Protei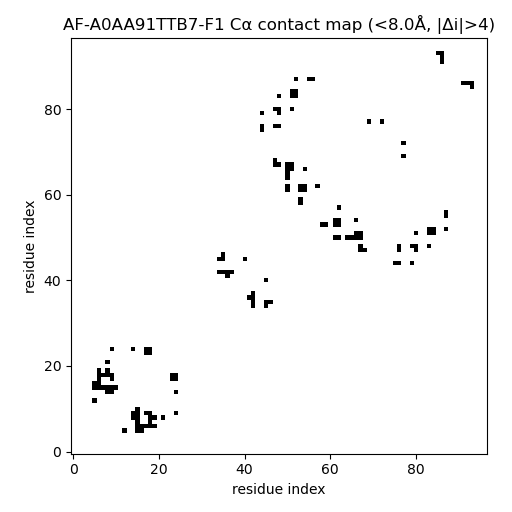n AF-A0AA91TTB7-F1 (afdb_monomer)

Foldseek 3Di:
DDPDDFAPDDDDSVLSVQVVPVVSSVVVVVVVVVQQPDDVDHNLLSLLLQLLLCVLVVPPVSCVSDHHDVVPDDPVSVVSNVVSNVCSVCVNPDDPD

Radius of gyration: 15.89 Å; Cα contacts (8 Å, |Δi|>4): 77; chains: 1; bounding box: 42×28×39 Å

Organism: Niallia circulans (NCBI:txid1397)

pLDDT: mean 91.77, std 7.53, range [56.0, 98.38]

InterPro domains:
  IPR029032 AhpD-like [G3DSA:1.20.1290.10] (2-89)
  IPR029032 AhpD-like [SSF69118] (11-97)

Nearest PDB structures (foldseek):
  6ohj-assembly1_B  TM=6.256E-01  e=1.121E+00  Marinomonas mediterranea MMB-1

Structure (mmCIF, N/CA/C/O backbone):
data_AF-A0AA91TTB7-F1
#
_entry.id   AF-A0AA91TTB7-F1
#
loop_
_atom_site.group_PDB
_atom_site.id
_atom_site.type_symbol
_atom_site.label_atom_id
_atom_site.label_alt_id
_atom_site.label_comp_id
_atom_site.label_asym_id
_atom_site.label_entity_id
_atom_site.label_seq_id
_atom_site.pdbx_PDB_ins_code
_atom_site.Cartn_x
_atom_site.Cartn_y
_atom_site.Cartn_z
_atom_site.occupancy
_atom_site.B_iso_or_equiv
_atom_site.auth_seq_id
_atom_site.auth_comp_id
_atom_site.auth_asym_id
_atom_site.auth_atom_id
_atom_site.pdbx_PDB_model_num
ATOM 1 N N . MET A 1 1 ? 20.714 -6.072 -3.287 1.00 56.00 1 MET A N 1
ATOM 2 C CA . MET A 1 1 ? 21.193 -5.585 -4.599 1.00 56.00 1 MET A CA 1
ATOM 3 C C . MET A 1 1 ? 20.245 -6.078 -5.674 1.00 56.00 1 MET A C 1
ATOM 5 O O . MET A 1 1 ? 19.886 -7.253 -5.635 1.00 56.00 1 MET A O 1
ATOM 9 N N . ALA A 1 2 ? 19.813 -5.196 -6.575 1.00 65.75 2 ALA A N 1
ATOM 10 C CA . ALA A 1 2 ? 19.016 -5.594 -7.730 1.00 65.75 2 ALA A CA 1
ATOM 11 C C . ALA A 1 2 ? 19.833 -6.560 -8.607 1.00 65.75 2 ALA A C 1
ATOM 13 O O . ALA A 1 2 ? 21.023 -6.344 -8.824 1.00 65.75 2 ALA A O 1
ATOM 14 N N . ARG A 1 3 ? 19.213 -7.662 -9.047 1.00 80.50 3 ARG A N 1
ATOM 15 C CA . ARG A 1 3 ? 19.849 -8.670 -9.922 1.00 80.50 3 ARG A CA 1
ATOM 16 C C . ARG A 1 3 ? 19.757 -8.316 -11.406 1.00 80.50 3 ARG A C 1
ATOM 18 O O . ARG A 1 3 ? 20.398 -8.955 -12.229 1.00 80.50 3 ARG A O 1
ATOM 25 N N . ILE A 1 4 ? 18.928 -7.332 -11.725 1.00 84.25 4 ILE A N 1
ATOM 26 C CA . ILE A 1 4 ? 18.751 -6.773 -13.056 1.00 84.25 4 ILE A CA 1
ATOM 27 C C . ILE A 1 4 ? 19.207 -5.318 -13.021 1.00 84.25 4 ILE A C 1
ATOM 29 O O . ILE A 1 4 ? 19.170 -4.688 -11.961 1.00 84.25 4 ILE A O 1
ATOM 33 N N . ASN A 1 5 ? 19.617 -4.793 -14.173 1.00 90.56 5 ASN A N 1
ATOM 34 C CA . ASN A 1 5 ? 19.836 -3.358 -14.302 1.00 90.56 5 ASN A CA 1
ATOM 35 C C . ASN A 1 5 ? 18.516 -2.618 -14.035 1.00 90.56 5 ASN A C 1
ATOM 37 O O . ASN A 1 5 ? 17.436 -3.156 -14.264 1.00 90.56 5 ASN A O 1
ATOM 41 N N . GLU A 1 6 ? 18.594 -1.403 -13.506 1.00 91.88 6 GLU A N 1
ATOM 42 C CA . GLU A 1 6 ? 17.408 -0.574 -13.305 1.00 91.88 6 GLU A CA 1
ATOM 43 C C . GLU A 1 6 ? 17.042 0.148 -14.611 1.00 91.88 6 GLU A C 1
ATOM 45 O O . GLU A 1 6 ? 17.926 0.580 -15.361 1.00 91.88 6 GLU A O 1
ATOM 50 N N . SER A 1 7 ? 15.743 0.306 -14.893 1.00 95.06 7 SER A N 1
ATOM 51 C CA . SER A 1 7 ? 15.303 1.190 -15.975 1.00 95.06 7 SER A CA 1
ATOM 52 C C . SER A 1 7 ? 15.656 2.646 -15.661 1.00 95.06 7 SER A C 1
ATOM 54 O O . SER A 1 7 ? 15.739 3.054 -14.503 1.00 95.06 7 SER A O 1
ATOM 56 N N . LYS A 1 8 ? 15.800 3.463 -16.709 1.00 96.00 8 LYS A N 1
ATOM 57 C CA . LYS A 1 8 ? 15.930 4.923 -16.576 1.00 96.00 8 LYS A CA 1
ATOM 58 C C . LYS A 1 8 ? 14.605 5.607 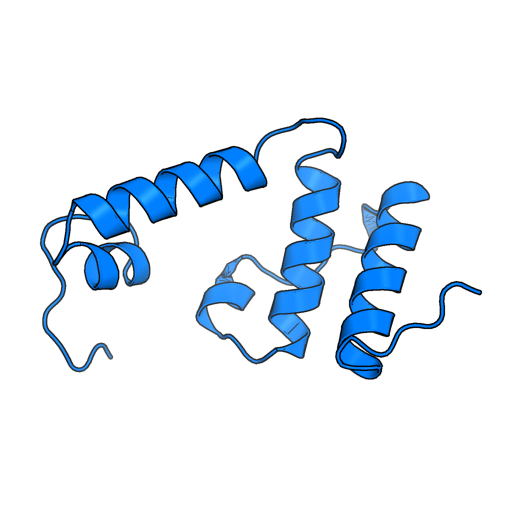-16.211 1.00 96.00 8 LYS A C 1
ATOM 60 O O . LYS A 1 8 ? 14.626 6.774 -15.836 1.00 96.00 8 LYS A O 1
ATOM 65 N N . ASN A 1 9 ? 13.477 4.903 -16.324 1.00 96.62 9 ASN A N 1
ATOM 66 C CA . ASN A 1 9 ? 12.146 5.428 -16.017 1.00 96.62 9 ASN A CA 1
ATOM 67 C C . ASN A 1 9 ? 11.726 5.035 -14.593 1.00 96.62 9 ASN A C 1
ATOM 69 O O . ASN A 1 9 ? 11.790 3.856 -14.254 1.00 96.62 9 ASN A O 1
ATOM 73 N N . GLY A 1 10 ? 11.248 5.993 -13.794 1.00 95.56 10 GLY A N 1
ATOM 74 C CA . GLY A 1 10 ? 10.799 5.784 -12.410 1.00 95.56 10 GLY A CA 1
ATOM 75 C C . GLY A 1 10 ? 11.731 6.402 -11.361 1.00 95.56 10 GLY A C 1
ATOM 76 O O . GLY A 1 10 ? 12.934 6.548 -11.590 1.00 95.56 10 GLY A O 1
ATOM 77 N N . GLU A 1 11 ? 11.181 6.765 -10.199 1.00 93.81 11 GLU A N 1
ATOM 78 C CA . GLU A 1 11 ? 11.893 7.505 -9.145 1.00 93.81 11 GLU A CA 1
ATOM 79 C C . GLU A 1 11 ? 12.438 6.578 -8.052 1.00 93.81 11 GLU A C 1
ATOM 81 O O . GLU A 1 11 ? 13.588 6.719 -7.625 1.00 93.81 11 GLU A O 1
ATOM 86 N N . THR A 1 12 ? 11.640 5.589 -7.635 1.00 91.12 12 THR A N 1
ATOM 87 C CA . THR A 1 12 ? 12.040 4.571 -6.650 1.00 91.12 12 THR A CA 1
ATOM 88 C C . THR A 1 12 ? 12.664 3.342 -7.322 1.00 91.12 12 THR A C 1
ATOM 90 O O . THR A 1 12 ? 12.372 3.067 -8.488 1.00 91.12 12 THR A O 1
ATOM 93 N N . PRO A 1 13 ? 13.458 2.524 -6.600 1.00 90.69 13 PRO A N 1
ATOM 94 C CA . PRO A 1 13 ? 13.971 1.263 -7.145 1.00 90.69 13 PRO A CA 1
ATOM 95 C C . PRO A 1 13 ? 12.867 0.329 -7.669 1.00 90.69 13 PRO A C 1
ATOM 97 O O . PRO A 1 13 ? 13.036 -0.332 -8.691 1.00 90.69 13 PRO A O 1
ATOM 100 N N . PHE A 1 14 ? 11.701 0.303 -7.011 1.00 90.25 14 PHE A N 1
ATOM 101 C CA . PHE A 1 14 ? 10.562 -0.494 -7.470 1.00 90.25 14 PHE A CA 1
ATOM 102 C C . PHE A 1 14 ? 9.909 0.095 -8.726 1.00 90.25 14 PHE A C 1
ATOM 104 O O . PHE A 1 14 ? 9.594 -0.643 -9.653 1.00 90.25 14 PHE A O 1
ATOM 111 N N . GLN A 1 15 ? 9.764 1.419 -8.818 1.00 93.75 15 GLN A N 1
ATOM 112 C CA . GLN A 1 15 ? 9.301 2.050 -10.056 1.00 93.75 15 GLN A CA 1
ATOM 113 C C . GLN A 1 15 ? 10.283 1.816 -11.208 1.00 93.75 15 GLN A C 1
ATOM 115 O O . GLN A 1 15 ? 9.841 1.543 -12.317 1.00 93.75 15 GLN A O 1
ATOM 120 N N . ARG A 1 16 ? 11.600 1.838 -10.960 1.00 94.88 16 ARG A N 1
ATOM 121 C CA . ARG A 1 16 ? 12.611 1.515 -11.980 1.00 94.88 16 ARG A CA 1
ATOM 122 C C . ARG A 1 16 ? 12.609 0.050 -12.411 1.00 94.88 16 ARG A C 1
ATOM 124 O O . ARG A 1 16 ? 12.961 -0.241 -13.552 1.00 94.88 16 ARG A O 1
ATOM 131 N N . LEU A 1 17 ? 12.166 -0.864 -11.549 1.00 92.25 17 LEU A N 1
ATOM 132 C CA . LEU A 1 17 ? 11.867 -2.246 -11.931 1.00 92.25 17 LEU A CA 1
ATOM 133 C C . LEU A 1 17 ? 10.677 -2.306 -12.906 1.00 92.25 17 LEU A C 1
ATOM 135 O O . LEU A 1 17 ? 10.749 -3.009 -13.911 1.00 92.25 17 LEU A O 1
ATOM 139 N N . LEU A 1 18 ? 9.609 -1.546 -12.646 1.00 94.38 18 LEU A N 1
ATOM 140 C CA . LEU A 1 18 ? 8.441 -1.470 -13.535 1.00 94.38 18 LEU A CA 1
ATOM 141 C C . LEU A 1 18 ? 8.724 -0.681 -14.822 1.00 94.38 18 LEU A C 1
ATOM 143 O O . LEU A 1 18 ? 8.160 -0.981 -15.869 1.00 94.38 18 LEU A O 1
ATOM 147 N N . GLY A 1 19 ? 9.636 0.291 -14.770 1.00 96.50 19 GLY A N 1
ATOM 148 C CA . GLY A 1 19 ? 9.909 1.266 -15.826 1.00 96.50 19 GLY A CA 1
ATOM 149 C C . GLY A 1 19 ? 10.524 0.712 -17.112 1.00 96.50 19 GLY A C 1
ATOM 150 O O . GLY A 1 19 ? 10.806 1.487 -18.029 1.00 96.50 19 GLY A O 1
ATOM 151 N N . TYR A 1 20 ? 10.761 -0.598 -17.202 1.00 95.38 20 TYR A N 1
ATOM 152 C CA . TYR A 1 20 ? 11.003 -1.275 -18.480 1.00 95.38 20 TYR A CA 1
ATOM 153 C C . TYR A 1 20 ? 9.755 -1.292 -19.370 1.00 95.38 20 TYR A C 1
ATOM 155 O O . TYR A 1 20 ? 9.876 -1.311 -20.592 1.00 95.38 20 TYR A O 1
ATOM 163 N N . ASN A 1 21 ? 8.568 -1.237 -18.761 1.00 96.88 21 ASN A N 1
ATOM 164 C CA . ASN A 1 21 ? 7.299 -1.023 -19.436 1.00 96.88 21 ASN A CA 1
ATOM 165 C C . ASN A 1 21 ? 6.643 0.243 -18.860 1.00 96.88 21 ASN A C 1
ATOM 167 O O . ASN A 1 21 ? 6.150 0.256 -17.732 1.00 96.88 21 ASN A O 1
ATOM 171 N N . VAL A 1 22 ? 6.663 1.322 -19.643 1.00 97.31 22 VAL A N 1
ATOM 172 C CA . VAL A 1 22 ? 6.180 2.638 -19.201 1.00 97.31 22 VAL A CA 1
ATOM 173 C C . VAL A 1 22 ? 4.676 2.628 -18.921 1.00 97.31 22 VAL A C 1
ATOM 175 O O . VAL A 1 22 ? 4.241 3.283 -17.978 1.00 97.31 22 VAL A O 1
ATOM 178 N N . ASP A 1 23 ? 3.889 1.837 -19.649 1.00 98.19 23 ASP A N 1
ATOM 179 C CA . ASP A 1 23 ? 2.443 1.746 -19.424 1.00 98.19 23 ASP A CA 1
ATOM 180 C C . ASP A 1 23 ? 2.129 1.087 -18.074 1.00 98.19 23 ASP A C 1
ATOM 182 O O . ASP A 1 23 ? 1.281 1.571 -17.322 1.00 98.19 23 ASP A O 1
ATOM 186 N N . VAL A 1 24 ? 2.872 0.032 -17.715 1.00 97.69 24 VAL A N 1
ATOM 187 C CA . VAL A 1 24 ? 2.767 -0.615 -16.394 1.00 97.69 24 VAL A CA 1
ATOM 188 C C . VAL A 1 24 ? 3.181 0.347 -15.281 1.00 97.69 24 VAL A C 1
ATOM 190 O O . VAL A 1 24 ? 2.487 0.440 -14.269 1.00 97.69 24 VAL A O 1
ATOM 193 N N . LEU A 1 25 ? 4.284 1.080 -15.462 1.00 97.62 25 LEU A N 1
ATOM 194 C CA . LEU A 1 25 ? 4.732 2.089 -14.499 1.00 97.62 25 LEU A CA 1
ATOM 195 C C . LEU A 1 25 ? 3.667 3.176 -14.291 1.00 97.62 25 LEU A C 1
ATOM 197 O O . LEU A 1 25 ? 3.348 3.510 -13.151 1.00 97.62 25 LEU A O 1
ATOM 201 N N . ASN A 1 26 ? 3.095 3.700 -15.375 1.00 98.06 26 ASN A N 1
ATOM 202 C CA . ASN A 1 26 ? 2.079 4.747 -15.310 1.00 98.06 26 ASN A CA 1
ATOM 203 C C . ASN A 1 26 ? 0.810 4.258 -14.603 1.00 98.06 26 ASN A C 1
ATOM 205 O O . ASN A 1 26 ? 0.312 4.942 -13.709 1.00 98.06 26 ASN A O 1
ATOM 209 N N . GLY A 1 27 ? 0.328 3.058 -14.943 1.00 98.38 27 GLY A N 1
ATOM 210 C CA . GLY A 1 27 ? -0.825 2.455 -14.272 1.00 98.38 27 GLY A CA 1
ATOM 211 C C . GLY A 1 27 ? -0.576 2.213 -12.781 1.00 98.38 27 GLY A C 1
ATOM 212 O O . GLY A 1 27 ? -1.447 2.481 -11.954 1.00 98.38 27 GLY A O 1
ATOM 213 N N . TRP A 1 28 ? 0.632 1.770 -12.418 1.00 96.94 28 TRP A N 1
ATOM 214 C CA . TRP A 1 28 ? 1.026 1.594 -11.021 1.00 96.94 28 TRP A CA 1
ATOM 215 C C . TRP A 1 28 ? 1.046 2.916 -10.246 1.00 96.94 28 TRP A C 1
ATOM 217 O O . TRP A 1 28 ? 0.494 2.992 -9.148 1.00 96.94 28 TRP A O 1
ATOM 227 N N . ASN A 1 29 ? 1.648 3.961 -10.818 1.00 96.62 29 ASN A N 1
ATOM 228 C CA . ASN A 1 29 ? 1.716 5.279 -10.187 1.00 96.62 29 ASN A CA 1
ATOM 229 C C . ASN A 1 29 ? 0.317 5.864 -9.983 1.00 96.62 29 ASN A C 1
ATOM 231 O O . ASN A 1 29 ? -0.019 6.269 -8.875 1.00 96.62 29 ASN A O 1
ATOM 235 N N . GLN A 1 30 ? -0.534 5.800 -11.011 1.00 97.75 30 GLN A N 1
ATOM 236 C CA . GLN A 1 30 ? -1.912 6.273 -10.917 1.00 97.75 30 GLN A CA 1
ATOM 237 C C . GLN A 1 30 ? -2.699 5.541 -9.821 1.00 97.75 30 GLN A C 1
ATOM 239 O O . GLN A 1 30 ? -3.448 6.172 -9.073 1.00 97.75 30 GLN A O 1
ATOM 244 N N . LEU A 1 31 ? -2.540 4.217 -9.708 1.00 96.44 31 LEU A N 1
ATOM 245 C CA . LEU A 1 31 ? -3.173 3.445 -8.640 1.00 96.44 31 LEU A CA 1
ATOM 246 C C . LEU A 1 31 ? -2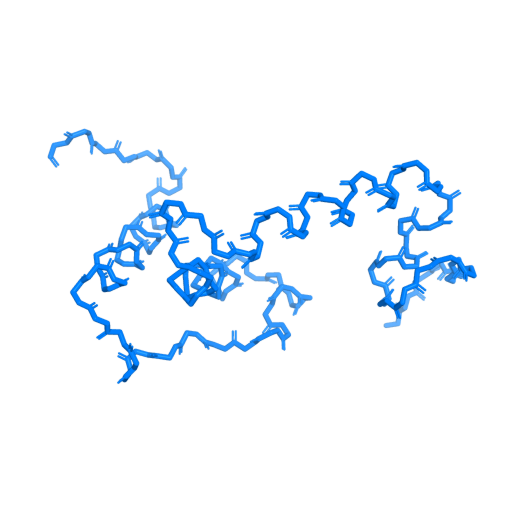.697 3.915 -7.257 1.00 96.44 31 LEU A C 1
ATOM 248 O O . LEU A 1 31 ? -3.526 4.122 -6.371 1.00 96.44 31 LEU A O 1
ATOM 252 N N . GLY A 1 32 ? -1.386 4.108 -7.087 1.00 94.00 32 GLY A N 1
ATOM 253 C CA . GLY A 1 32 ? -0.796 4.635 -5.856 1.00 94.00 32 GLY A CA 1
ATOM 254 C C . GLY A 1 32 ? -1.376 5.997 -5.474 1.00 94.00 32 GLY A C 1
ATOM 255 O O . GLY A 1 32 ? -1.904 6.149 -4.374 1.00 94.00 32 GLY A O 1
ATOM 256 N N . ASP A 1 33 ? -1.387 6.946 -6.408 1.00 94.94 33 ASP A N 1
ATOM 257 C CA . ASP A 1 33 ? -1.885 8.307 -6.179 1.00 94.94 33 ASP A CA 1
ATOM 258 C C . ASP A 1 33 ? -3.360 8.323 -5.747 1.00 94.94 33 ASP A C 1
ATOM 260 O O . ASP A 1 33 ? -3.763 9.059 -4.840 1.00 94.94 33 ASP A O 1
ATOM 264 N N . VAL A 1 34 ? -4.192 7.480 -6.371 1.00 95.50 34 VAL A N 1
ATOM 265 C CA . VAL A 1 34 ? -5.612 7.358 -6.015 1.00 95.50 34 VAL A CA 1
ATOM 266 C C . VAL A 1 34 ? -5.791 6.716 -4.636 1.00 95.50 34 VAL A C 1
ATOM 268 O O . VAL A 1 34 ? -6.668 7.136 -3.875 1.00 95.50 34 VAL A O 1
ATOM 271 N N . LEU A 1 35 ? -4.971 5.719 -4.293 1.00 93.88 35 LEU A N 1
ATOM 272 C CA . LEU A 1 35 ? -5.029 5.046 -2.997 1.00 93.88 35 LEU A CA 1
ATOM 273 C C . LEU A 1 35 ? -4.491 5.903 -1.848 1.00 93.88 35 LEU A C 1
ATOM 275 O O . LEU A 1 35 ? -4.963 5.725 -0.728 1.00 93.88 35 LEU A O 1
ATOM 279 N N . GLU A 1 36 ? -3.570 6.836 -2.087 1.00 93.56 36 GLU A N 1
ATOM 280 C CA . GLU A 1 36 ? -2.928 7.623 -1.022 1.00 93.56 36 GLU A CA 1
ATOM 281 C C . GLU A 1 36 ? -3.702 8.900 -0.646 1.00 93.56 36 GLU A C 1
ATOM 283 O O . GLU A 1 36 ? -3.725 9.266 0.527 1.00 93.56 36 GLU A O 1
ATOM 288 N N . LYS A 1 37 ? -4.406 9.546 -1.585 1.00 95.12 37 LYS A N 1
ATOM 289 C CA . LYS A 1 37 ? -5.120 10.822 -1.341 1.00 95.12 37 LYS A CA 1
ATOM 290 C C . LYS A 1 37 ? -6.364 10.700 -0.455 1.00 95.12 37 LYS A C 1
ATOM 292 O O . LYS A 1 37 ? -6.978 9.642 -0.398 1.00 95.12 37 LYS A O 1
ATOM 297 N N . ASP A 1 38 ? -6.830 11.783 0.156 1.00 96.44 38 ASP A N 1
ATOM 298 C CA . ASP A 1 38 ? -8.124 11.776 0.856 1.00 96.44 38 ASP A CA 1
ATOM 299 C C . ASP A 1 38 ? -9.299 11.491 -0.099 1.00 96.44 38 ASP A C 1
ATOM 301 O O . ASP A 1 38 ? -9.373 12.039 -1.200 1.00 96.44 38 ASP A O 1
ATOM 305 N N . LEU A 1 39 ? -10.218 10.622 0.335 1.00 91.00 39 LEU A N 1
ATOM 306 C CA . LEU A 1 39 ? -11.510 10.334 -0.304 1.00 91.00 39 LEU A CA 1
ATOM 307 C C . LEU A 1 39 ? -12.542 10.064 0.811 1.00 91.00 39 LEU A C 1
ATOM 309 O O . LEU A 1 39 ? -12.565 10.775 1.810 1.00 91.00 39 LEU A O 1
ATOM 313 N N . ASN A 1 40 ? -13.363 9.014 0.699 1.00 94.25 40 ASN A N 1
ATOM 314 C CA . ASN A 1 40 ? -14.283 8.597 1.766 1.00 94.25 40 ASN A CA 1
ATOM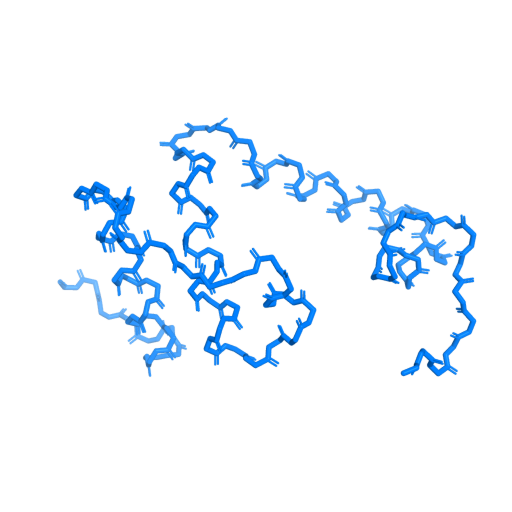 315 C C . ASN A 1 40 ? -13.549 8.169 3.051 1.00 94.25 40 ASN A C 1
ATOM 317 O O . ASN A 1 40 ? -14.123 8.215 4.136 1.00 94.25 40 ASN A O 1
ATOM 321 N N . LEU A 1 41 ? -12.290 7.740 2.918 1.00 95.38 41 LEU A N 1
ATOM 322 C CA . LEU A 1 41 ? -11.367 7.479 4.018 1.00 95.38 41 LEU A CA 1
ATOM 323 C C . LEU A 1 41 ? -10.209 8.471 3.929 1.00 95.38 41 LEU A C 1
ATOM 325 O O . LEU A 1 41 ? -9.720 8.752 2.827 1.00 95.38 41 LEU A O 1
ATOM 329 N N . SER A 1 42 ? -9.751 8.959 5.082 1.00 96.56 42 SER A N 1
ATOM 330 C CA . SER A 1 42 ? -8.580 9.829 5.136 1.00 96.56 42 SER A CA 1
ATOM 331 C C . SER A 1 42 ? -7.324 9.076 4.694 1.00 96.56 42 SER A C 1
ATOM 333 O O . SER A 1 42 ? -7.154 7.878 4.942 1.00 96.56 42 SER A O 1
ATOM 335 N N . SER A 1 43 ? -6.429 9.800 4.038 1.00 96.38 43 SER A N 1
ATOM 336 C CA . SER A 1 43 ? -5.064 9.398 3.708 1.00 96.38 43 SER A CA 1
ATOM 337 C C . SER A 1 43 ? -4.338 8.840 4.931 1.00 96.38 43 SER A C 1
ATOM 339 O O . SER A 1 43 ? -3.738 7.770 4.849 1.00 96.38 43 SER A O 1
ATOM 341 N N . HIS A 1 44 ? -4.480 9.497 6.089 1.00 96.19 44 HIS A N 1
ATOM 342 C CA . HIS A 1 44 ? -3.914 9.034 7.355 1.00 96.19 44 HIS A CA 1
ATOM 343 C C . HIS A 1 44 ? -4.402 7.628 7.728 1.00 96.19 44 HIS A C 1
ATOM 345 O O . HIS A 1 44 ? -3.581 6.734 7.926 1.00 96.19 44 HIS A O 1
ATOM 351 N N . LEU A 1 45 ? -5.721 7.402 7.766 1.00 97.38 45 LEU A N 1
ATOM 352 C CA . LEU A 1 45 ? -6.290 6.097 8.112 1.00 97.38 45 LEU A CA 1
ATOM 353 C C . LEU A 1 45 ? -5.806 5.015 7.141 1.00 97.38 45 LEU A C 1
ATOM 355 O O . LEU A 1 45 ? -5.363 3.945 7.566 1.00 97.38 45 LEU A O 1
ATOM 359 N N . LYS A 1 46 ? -5.838 5.303 5.835 1.00 97.00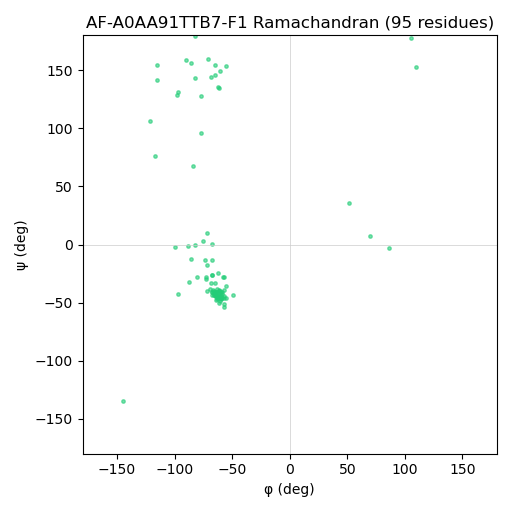 46 LYS A N 1
ATOM 360 C CA . LYS A 1 46 ? -5.381 4.368 4.798 1.00 97.00 46 LYS A CA 1
ATOM 361 C C . LYS A 1 46 ? -3.905 4.013 4.949 1.00 97.00 46 LYS A C 1
ATOM 363 O O . LYS A 1 46 ? -3.543 2.847 4.798 1.00 97.00 46 LYS A O 1
ATOM 368 N N . GLU A 1 47 ? -3.063 4.981 5.294 1.00 96.00 47 GLU A N 1
ATOM 369 C CA . GLU A 1 47 ? -1.641 4.739 5.522 1.00 96.00 47 GLU A CA 1
ATOM 370 C C . GLU A 1 47 ? -1.403 3.852 6.754 1.00 96.00 47 GLU A C 1
ATOM 372 O O . GLU A 1 47 ? -0.575 2.941 6.692 1.00 96.00 47 GLU A O 1
ATOM 377 N N . GLN A 1 48 ? -2.162 4.024 7.842 1.00 96.50 48 GLN A N 1
ATOM 378 C CA . GLN A 1 48 ? -2.046 3.151 9.020 1.00 96.50 48 GLN A CA 1
ATOM 379 C C . GLN A 1 48 ? -2.486 1.708 8.718 1.00 96.50 48 GLN A C 1
ATOM 381 O O . GLN A 1 48 ? -1.802 0.754 9.109 1.00 96.50 48 GLN A O 1
ATOM 386 N N . VAL A 1 49 ? -3.556 1.528 7.934 1.00 96.00 49 VAL A N 1
ATOM 387 C CA . VAL A 1 49 ? -3.967 0.207 7.422 1.00 96.00 49 VAL A CA 1
ATOM 388 C C . VAL A 1 49 ? -2.863 -0.405 6.552 1.00 96.00 49 VAL A C 1
ATOM 390 O O . VAL A 1 49 ? -2.448 -1.543 6.782 1.00 96.00 49 VAL A O 1
ATOM 393 N N . ARG A 1 50 ? -2.313 0.354 5.595 1.00 95.06 50 ARG A N 1
ATOM 394 C CA . ARG A 1 50 ? -1.235 -0.109 4.705 1.00 95.06 50 ARG A CA 1
ATOM 395 C C . ARG A 1 50 ? 0.013 -0.527 5.485 1.00 95.06 50 ARG A C 1
ATOM 397 O O . ARG A 1 50 ? 0.588 -1.577 5.193 1.00 95.06 50 ARG A O 1
ATOM 404 N N . ARG A 1 51 ? 0.438 0.262 6.479 1.00 94.38 51 ARG A N 1
ATOM 405 C CA . ARG A 1 51 ? 1.582 -0.067 7.347 1.00 94.38 51 ARG A CA 1
ATOM 406 C C . ARG A 1 51 ? 1.343 -1.361 8.113 1.00 94.38 51 ARG A C 1
ATOM 408 O O . ARG A 1 51 ? 2.248 -2.186 8.179 1.00 94.38 51 ARG A O 1
ATOM 415 N N . THR A 1 52 ? 0.132 -1.569 8.623 1.00 94.44 52 THR A N 1
ATOM 416 C CA . THR A 1 52 ? -0.246 -2.795 9.342 1.00 94.44 52 THR A CA 1
ATOM 417 C C . THR A 1 52 ? -0.112 -4.018 8.435 1.00 94.44 52 THR A C 1
ATOM 419 O O . THR A 1 52 ? 0.617 -4.955 8.762 1.00 94.44 52 THR A O 1
ATOM 422 N N . LEU A 1 53 ? -0.696 -3.955 7.233 1.00 93.75 53 LEU A N 1
ATOM 423 C CA . LEU A 1 53 ? -0.571 -5.001 6.212 1.00 93.75 53 LEU A CA 1
ATOM 424 C C . LEU A 1 53 ? 0.894 -5.287 5.848 1.00 93.75 53 LEU A C 1
ATOM 426 O O . LEU A 1 53 ? 1.310 -6.443 5.767 1.00 93.75 53 LEU A O 1
ATOM 430 N N . ALA A 1 54 ? 1.698 -4.238 5.657 1.00 92.56 54 ALA A N 1
ATOM 431 C CA . ALA A 1 54 ? 3.101 -4.363 5.276 1.00 92.56 54 ALA A CA 1
ATOM 432 C C . ALA A 1 54 ? 3.957 -5.059 6.348 1.00 92.56 54 ALA A C 1
ATOM 434 O O . ALA A 1 54 ? 4.815 -5.877 6.005 1.00 92.56 54 ALA A O 1
ATOM 435 N N . GLN A 1 55 ? 3.732 -4.756 7.632 1.00 88.50 55 GLN A N 1
ATOM 436 C CA . GLN A 1 55 ? 4.502 -5.352 8.726 1.00 88.50 55 GLN A CA 1
ATOM 437 C C . GLN A 1 55 ? 4.270 -6.865 8.826 1.00 88.50 55 GLN A C 1
ATOM 439 O O . GLN A 1 55 ? 5.240 -7.614 8.959 1.00 88.50 55 GLN A O 1
ATOM 444 N N . SER A 1 56 ? 3.025 -7.324 8.680 1.00 82.50 56 SER A N 1
ATOM 445 C CA . SER A 1 56 ? 2.685 -8.748 8.801 1.00 82.50 56 SER A CA 1
ATOM 446 C C . SER A 1 56 ? 2.976 -9.568 7.542 1.00 82.50 56 SER A C 1
ATOM 448 O O . SER A 1 56 ? 3.286 -10.749 7.659 1.00 82.50 56 SER A O 1
ATOM 450 N N . ASN A 1 57 ? 2.948 -8.962 6.348 1.00 79.12 57 ASN A N 1
ATOM 451 C CA . ASN A 1 57 ? 3.184 -9.673 5.081 1.00 79.12 57 ASN A CA 1
ATOM 452 C C . ASN A 1 57 ? 4.668 -9.882 4.727 1.00 79.12 57 ASN A C 1
ATOM 454 O O . ASN A 1 57 ? 4.975 -10.431 3.672 1.00 79.12 57 ASN A O 1
ATOM 458 N N . GLY A 1 58 ? 5.613 -9.423 5.555 1.00 75.06 58 GLY A N 1
ATOM 459 C CA . GLY A 1 58 ? 7.045 -9.648 5.307 1.00 75.06 58 GLY A CA 1
ATOM 460 C C . GLY A 1 58 ? 7.632 -8.884 4.107 1.00 75.06 58 GLY A C 1
ATOM 461 O O . GLY A 1 58 ? 8.788 -9.096 3.757 1.00 75.06 58 GLY A O 1
ATOM 462 N N . CYS A 1 59 ? 6.871 -7.982 3.480 1.00 81.00 59 CYS A N 1
ATOM 463 C CA . CYS A 1 59 ? 7.331 -7.202 2.331 1.00 81.00 59 CYS A CA 1
ATOM 464 C C . CYS A 1 59 ? 8.258 -6.061 2.782 1.00 81.00 59 CYS A C 1
ATOM 466 O O . CYS A 1 59 ? 7.789 -4.979 3.131 1.00 81.00 59 CYS A O 1
ATOM 468 N N . GLU A 1 60 ? 9.576 -6.270 2.741 1.00 83.12 60 GLU A N 1
ATOM 469 C CA . GLU A 1 60 ? 10.565 -5.272 3.188 1.00 83.12 60 GLU A CA 1
ATOM 470 C C . GLU A 1 60 ? 10.449 -3.926 2.456 1.00 83.12 60 GLU A C 1
ATOM 472 O O . GLU A 1 60 ? 10.497 -2.872 3.087 1.00 83.12 60 GLU A O 1
ATOM 477 N N . TYR A 1 61 ? 10.181 -3.939 1.145 1.00 83.62 61 TYR A N 1
ATOM 478 C CA . TYR A 1 61 ? 9.908 -2.708 0.394 1.00 83.62 61 TYR A CA 1
ATOM 479 C C . TYR A 1 61 ? 8.673 -1.969 0.937 1.00 83.62 61 TYR A C 1
ATOM 481 O O . TYR A 1 61 ? 8.701 -0.761 1.156 1.00 83.62 61 TYR A O 1
ATOM 489 N N . CYS A 1 62 ? 7.595 -2.699 1.222 1.00 84.25 62 CYS A N 1
ATOM 490 C CA . CYS A 1 62 ? 6.351 -2.130 1.732 1.00 84.25 62 CYS A CA 1
ATOM 491 C C . CYS A 1 62 ? 6.511 -1.583 3.163 1.00 84.25 62 CYS A C 1
ATOM 493 O O . CYS A 1 62 ? 5.866 -0.593 3.526 1.00 84.25 62 CYS A O 1
ATOM 495 N N . LYS A 1 63 ? 7.367 -2.218 3.976 1.00 87.06 63 LYS A N 1
ATOM 496 C CA . LYS A 1 63 ? 7.695 -1.798 5.347 1.00 87.06 63 LYS A CA 1
ATOM 497 C C . LYS A 1 63 ? 8.564 -0.544 5.402 1.00 87.06 63 LYS A C 1
ATOM 499 O O . LYS A 1 63 ? 8.594 0.098 6.448 1.00 87.06 63 LYS A O 1
ATOM 504 N N . ALA A 1 64 ? 9.230 -0.166 4.306 1.00 86.19 64 ALA A N 1
ATOM 505 C CA . ALA A 1 64 ? 10.123 0.995 4.264 1.00 86.19 64 ALA A CA 1
ATOM 506 C C . ALA A 1 64 ? 9.428 2.314 4.648 1.00 86.19 64 ALA A C 1
ATOM 508 O O . ALA A 1 64 ? 10.058 3.204 5.207 1.00 86.19 64 ALA A O 1
ATOM 509 N N . LYS A 1 65 ? 8.113 2.415 4.416 1.00 84.81 65 LYS A N 1
ATOM 510 C CA . LYS A 1 65 ? 7.277 3.554 4.836 1.00 84.81 65 LYS A CA 1
ATOM 511 C C . LYS A 1 65 ? 6.948 3.573 6.349 1.00 84.81 65 LYS A C 1
ATOM 513 O O . LYS A 1 65 ? 6.221 4.450 6.798 1.00 84.81 65 LYS A O 1
ATOM 518 N N . GLY A 1 66 ? 7.474 2.633 7.139 1.00 90.00 66 GLY A N 1
ATOM 519 C CA . GLY A 1 66 ? 7.412 2.642 8.603 1.00 90.00 66 GLY A CA 1
ATOM 520 C C . GLY A 1 66 ? 6.417 1.661 9.229 1.00 90.00 66 GLY A C 1
ATOM 521 O O . GLY A 1 66 ? 5.703 0.911 8.555 1.00 90.00 66 GLY A O 1
ATOM 522 N N . LYS A 1 67 ? 6.406 1.651 10.566 1.00 93.94 67 LYS A N 1
ATOM 523 C CA . LYS A 1 67 ? 5.434 0.917 11.389 1.00 93.94 67 LYS A CA 1
ATOM 524 C C . LYS A 1 67 ? 4.173 1.767 11.604 1.00 93.94 67 LYS A C 1
ATOM 526 O O . LYS A 1 67 ? 4.269 2.994 11.513 1.00 93.94 67 LYS A O 1
ATOM 531 N N . PRO A 1 68 ? 3.013 1.147 11.887 1.00 93.56 68 PRO A N 1
ATOM 532 C CA . PRO A 1 68 ? 1.832 1.888 12.315 1.00 93.56 68 PRO A CA 1
ATOM 533 C C . PRO A 1 68 ? 2.133 2.759 13.544 1.00 93.56 68 PRO A C 1
ATOM 535 O O . PRO A 1 68 ? 3.032 2.437 14.326 1.00 93.56 68 PRO A O 1
ATOM 538 N N . GLU A 1 69 ? 1.379 3.841 13.721 1.00 96.56 69 GLU A N 1
ATOM 539 C CA . GLU A 1 69 ? 1.554 4.837 14.787 1.00 96.56 69 GLU A CA 1
ATOM 540 C C . GLU A 1 69 ? 0.326 4.871 15.718 1.00 96.56 69 GLU A C 1
ATOM 542 O O . GLU A 1 69 ? -0.467 5.806 15.635 1.00 96.56 69 GLU A O 1
ATOM 547 N N . PRO A 1 70 ? 0.149 3.889 16.631 1.00 95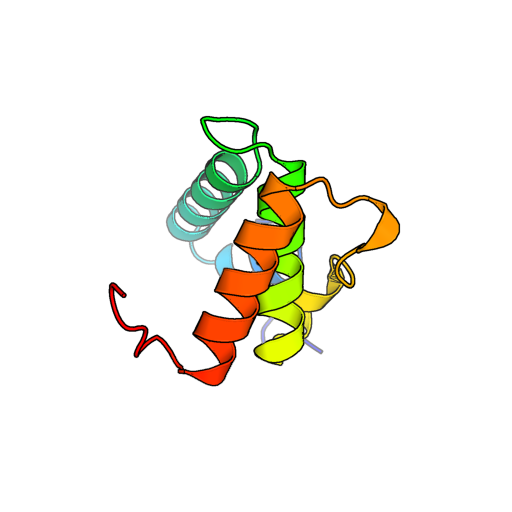.06 70 PRO A N 1
ATOM 548 C CA . PRO A 1 70 ? -1.081 3.747 17.424 1.00 95.06 70 PRO A CA 1
ATOM 549 C C . PRO A 1 70 ? -1.465 4.974 18.252 1.00 95.06 70 PRO A C 1
ATOM 551 O O . PRO A 1 70 ? -2.638 5.209 18.509 1.00 95.06 70 PRO A O 1
ATOM 554 N N . HIS A 1 71 ? -0.478 5.777 18.656 1.00 95.94 71 HIS A N 1
ATOM 555 C CA . HIS A 1 71 ? -0.693 7.009 19.416 1.00 95.94 71 HIS A CA 1
ATOM 556 C C . HIS A 1 71 ? -1.410 8.114 18.617 1.00 95.94 71 HIS A C 1
ATOM 558 O O . HIS A 1 71 ? -1.850 9.092 19.213 1.00 95.94 71 HIS A O 1
ATOM 564 N N . LEU A 1 72 ? -1.520 7.971 17.292 1.00 94.31 72 LEU A N 1
ATOM 565 C CA . LEU A 1 72 ? -2.236 8.889 16.403 1.00 94.31 72 LEU A CA 1
ATOM 566 C C . LEU A 1 72 ? -3.634 8.380 16.025 1.00 94.31 72 LEU A C 1
ATOM 568 O O . LEU A 1 72 ? -4.339 9.055 15.279 1.00 94.31 72 LEU A O 1
ATOM 572 N N . PHE A 1 73 ? -4.037 7.189 16.483 1.00 97.19 73 PHE A N 1
ATOM 573 C CA . PHE A 1 73 ? -5.287 6.584 16.036 1.00 97.19 73 PHE A CA 1
ATOM 574 C C . PHE A 1 73 ? -6.485 7.233 16.721 1.00 97.19 73 PHE A C 1
ATOM 576 O O . PHE A 1 73 ? -6.576 7.282 17.947 1.00 97.19 73 PHE A O 1
ATOM 583 N N . ASP A 1 74 ? -7.445 7.662 15.909 1.00 96.50 74 ASP A N 1
ATOM 584 C CA . ASP A 1 74 ? -8.810 7.902 16.358 1.00 96.50 74 ASP A CA 1
ATOM 585 C C . ASP A 1 74 ? -9.613 6.586 16.389 1.00 96.50 74 ASP A C 1
ATOM 587 O O . ASP A 1 74 ? -9.111 5.504 16.060 1.00 96.50 74 ASP A O 1
ATOM 591 N N . GLU A 1 75 ? -10.881 6.665 16.792 1.00 97.06 75 GLU A N 1
ATOM 592 C CA . GLU A 1 75 ? -11.779 5.507 16.865 1.00 97.06 75 GLU A CA 1
ATOM 593 C C . GLU A 1 75 ? -11.881 4.773 15.516 1.00 97.06 75 GLU A C 1
ATOM 595 O O . GLU A 1 75 ? -11.735 3.552 15.446 1.00 97.06 75 GLU A O 1
ATOM 600 N N . LYS A 1 76 ? -12.052 5.521 14.418 1.00 96.69 76 LYS A N 1
ATOM 601 C CA . LYS A 1 76 ? -12.208 4.953 13.071 1.00 96.69 76 LYS A CA 1
ATOM 602 C C . LYS A 1 76 ? -10.940 4.253 12.596 1.00 96.69 76 LYS A C 1
ATOM 604 O O . LYS A 1 76 ? -11.012 3.158 12.040 1.00 96.69 76 LYS A O 1
ATOM 609 N N . THR A 1 77 ? -9.784 4.869 12.825 1.00 97.69 77 THR A N 1
ATOM 610 C CA . THR A 1 77 ? -8.480 4.301 12.469 1.00 97.69 77 THR A CA 1
ATOM 611 C C . THR A 1 77 ? -8.201 3.051 13.290 1.00 97.69 77 THR A C 1
ATOM 613 O O . THR A 1 77 ? -7.759 2.051 12.731 1.00 97.69 77 THR A O 1
ATOM 616 N N . SER A 1 78 ? -8.540 3.066 14.581 1.00 97.75 78 SER A N 1
ATOM 617 C CA . SER A 1 78 ? -8.399 1.904 15.463 1.00 97.75 78 SER A CA 1
ATOM 618 C C . SER A 1 78 ? -9.211 0.708 14.961 1.00 97.75 78 SER A C 1
ATOM 620 O O . SER A 1 78 ? -8.675 -0.394 14.859 1.00 97.75 78 SER A O 1
ATOM 622 N N . ILE A 1 79 ? -10.473 0.924 14.570 1.00 97.06 79 ILE A N 1
ATOM 623 C CA . ILE A 1 79 ? -11.335 -0.133 14.016 1.00 97.06 79 ILE A CA 1
ATOM 624 C C . ILE A 1 79 ? -10.780 -0.654 12.684 1.00 97.06 79 ILE A C 1
ATOM 626 O O . ILE A 1 79 ? -10.652 -1.864 12.498 1.00 97.06 79 ILE A O 1
ATOM 630 N N . ALA A 1 80 ? -10.414 0.240 11.761 1.00 97.19 80 ALA A N 1
ATOM 631 C CA . ALA A 1 80 ? -9.914 -0.151 10.443 1.00 97.19 80 ALA A CA 1
ATOM 632 C C . ALA A 1 80 ? -8.590 -0.932 10.521 1.00 97.19 80 ALA A C 1
ATOM 634 O O . ALA A 1 80 ? -8.408 -1.929 9.820 1.00 97.19 80 ALA A O 1
ATOM 635 N N . VAL A 1 81 ? -7.670 -0.509 11.394 1.00 96.75 81 VAL A N 1
ATOM 636 C CA . VAL A 1 81 ? -6.410 -1.221 11.644 1.00 96.75 81 VAL A CA 1
ATOM 637 C C . VAL A 1 81 ? -6.671 -2.565 12.323 1.00 96.75 81 VAL A C 1
ATOM 639 O O . VAL A 1 81 ? -6.113 -3.570 11.887 1.00 96.75 81 VAL A O 1
ATOM 642 N N . GLY A 1 82 ? -7.565 -2.620 13.317 1.00 95.44 82 GLY A N 1
ATOM 643 C CA . GLY A 1 82 ? -7.961 -3.873 13.967 1.00 95.44 82 GLY A CA 1
ATOM 644 C C . GLY A 1 82 ? -8.548 -4.888 12.981 1.00 95.44 82 GLY A C 1
ATOM 645 O O . GLY A 1 82 ? -8.185 -6.066 13.009 1.00 95.44 82 GLY A O 1
ATOM 646 N N . PHE A 1 83 ? -9.375 -4.427 12.038 1.00 95.38 83 PHE A N 1
ATOM 647 C CA . PHE A 1 83 ? -9.864 -5.263 10.943 1.00 95.38 83 PHE A CA 1
ATOM 648 C C . PHE A 1 83 ? -8.720 -5.770 10.055 1.00 95.38 83 PHE A C 1
ATOM 650 O O . PHE A 1 83 ? -8.675 -6.955 9.734 1.00 95.38 83 PHE A O 1
ATOM 657 N N . ALA A 1 84 ? -7.757 -4.916 9.692 1.00 95.00 84 ALA A N 1
ATOM 658 C CA . ALA A 1 84 ? -6.603 -5.327 8.892 1.00 95.00 84 ALA A CA 1
ATOM 659 C C . ALA A 1 84 ? -5.753 -6.402 9.598 1.00 95.00 84 ALA A C 1
ATOM 661 O O . ALA A 1 84 ? -5.311 -7.359 8.962 1.00 95.00 84 ALA A O 1
ATOM 662 N N . GLU A 1 85 ? -5.559 -6.296 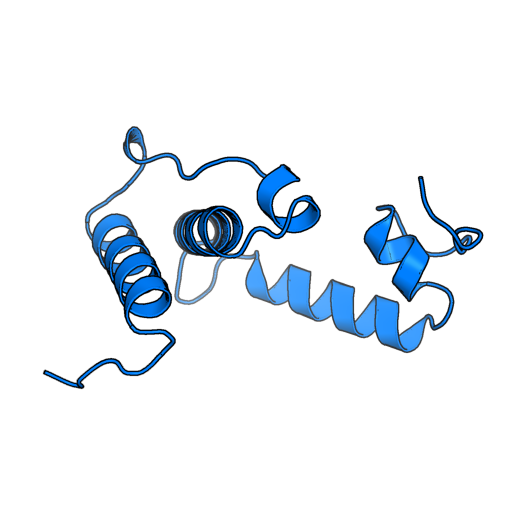10.914 1.00 93.56 85 GLU A N 1
ATOM 663 C CA . GLU A 1 85 ? -4.891 -7.340 11.699 1.00 93.56 85 GLU A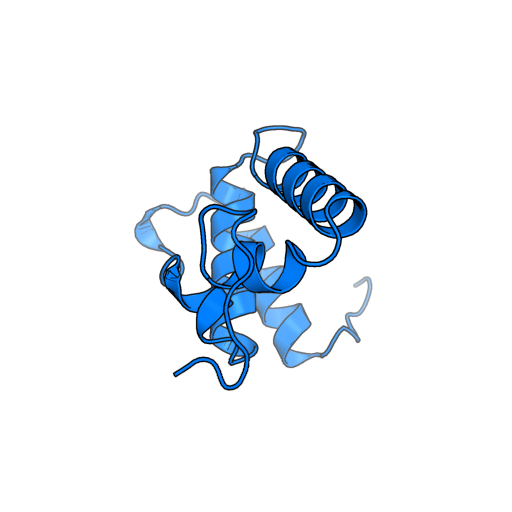 CA 1
ATOM 664 C C . GLU A 1 85 ? -5.679 -8.654 11.712 1.00 93.56 85 GLU A C 1
ATOM 666 O O . GLU A 1 85 ? -5.092 -9.730 11.560 1.00 93.56 85 GLU A O 1
ATOM 671 N N . ALA A 1 86 ? -7.001 -8.582 11.888 1.00 93.56 86 ALA A N 1
ATOM 672 C CA . ALA A 1 86 ? -7.876 -9.749 11.847 1.00 93.56 86 ALA A CA 1
ATOM 673 C C . ALA A 1 86 ? -7.836 -10.424 10.468 1.00 93.56 86 ALA A C 1
ATOM 675 O O . ALA A 1 86 ? -7.685 -11.643 10.398 1.00 93.56 86 ALA A O 1
ATOM 676 N N . PHE A 1 87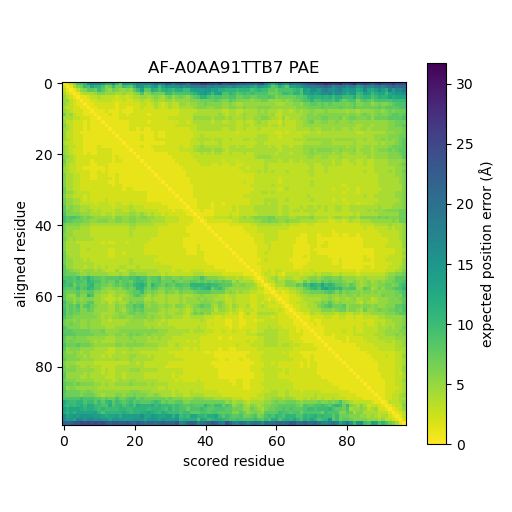 ? -7.872 -9.637 9.389 1.00 93.25 87 PHE A N 1
ATOM 677 C CA . PHE A 1 87 ? -7.737 -10.098 8.007 1.00 93.25 87 PHE A CA 1
ATOM 678 C C . PHE A 1 87 ? -6.437 -10.858 7.774 1.00 93.25 87 PHE A C 1
ATOM 680 O O . PHE A 1 87 ? -6.449 -11.945 7.200 1.00 93.25 87 PHE A O 1
ATOM 687 N N . LEU A 1 88 ? -5.316 -10.322 8.259 1.00 91.38 88 LEU A N 1
ATOM 688 C CA . LEU A 1 88 ? -4.009 -10.967 8.140 1.00 91.38 88 LEU A CA 1
ATOM 689 C C . LEU A 1 88 ? -3.951 -12.297 8.899 1.00 91.38 88 LEU A C 1
ATOM 691 O O . LEU A 1 88 ? -3.421 -13.278 8.378 1.00 91.38 88 LEU A O 1
ATOM 695 N N . LYS A 1 89 ? -4.507 -12.344 10.115 1.00 90.12 89 LYS A N 1
ATOM 696 C CA . LYS A 1 89 ? -4.539 -13.559 10.946 1.00 90.12 89 LYS A CA 1
ATOM 697 C C . LYS A 1 89 ? -5.437 -14.641 10.345 1.00 90.12 89 LYS A C 1
ATOM 699 O O . LYS A 1 89 ? -5.058 -15.808 10.349 1.00 90.12 89 LYS A O 1
ATOM 704 N N . GLN A 1 90 ? -6.588 -14.246 9.806 1.00 90.81 90 GLN A N 1
ATOM 705 C CA . GLN A 1 90 ? -7.583 -15.145 9.212 1.00 90.81 90 GLN A CA 1
ATOM 706 C C . GLN A 1 90 ? -7.340 -15.408 7.718 1.00 90.81 90 GLN A C 1
ATOM 708 O O . GLN A 1 90 ? -8.067 -16.174 7.098 1.00 90.81 90 GLN A O 1
ATOM 713 N N . LYS A 1 91 ? -6.307 -14.797 7.122 1.00 86.62 91 LYS A N 1
ATOM 714 C CA . LYS A 1 91 ? -5.964 -14.914 5.693 1.00 86.62 91 LYS A CA 1
ATOM 715 C C . LYS A 1 91 ? -7.148 -14.628 4.756 1.00 86.62 91 LYS A C 1
ATOM 717 O O . LYS A 1 91 ? -7.263 -15.237 3.697 1.00 86.62 91 LYS A O 1
ATOM 722 N N . GLY A 1 92 ? -8.002 -13.688 5.151 1.00 82.00 92 GLY A N 1
ATOM 723 C CA . GLY A 1 92 ? -9.193 -13.294 4.399 1.00 82.00 92 GLY A CA 1
ATOM 724 C C . GLY A 1 92 ? -10.454 -14.122 4.652 1.00 82.00 92 GLY A C 1
ATOM 725 O O . GLY A 1 92 ? -11.494 -13.750 4.122 1.00 82.00 92 GLY A O 1
ATOM 726 N N . ASP A 1 93 ? -10.404 -15.168 5.480 1.00 89.12 93 ASP A N 1
ATOM 727 C CA . ASP A 1 93 ? -11.593 -15.916 5.918 1.00 89.12 93 ASP A CA 1
ATOM 728 C C . ASP A 1 93 ? -12.260 -15.212 7.111 1.00 89.12 93 ASP A C 1
ATOM 730 O O . ASP A 1 93 ? -12.168 -15.655 8.254 1.00 89.12 93 ASP A O 1
ATOM 734 N N . ILE A 1 94 ? -12.822 -14.024 6.866 1.00 85.94 94 ILE A N 1
ATOM 735 C CA . ILE A 1 94 ? -13.492 -13.219 7.895 1.00 85.94 94 ILE A CA 1
ATOM 736 C C . ILE A 1 94 ? -15.000 -13.453 7.817 1.00 85.94 94 ILE A C 1
ATOM 738 O O . ILE A 1 94 ? -15.598 -13.295 6.757 1.00 85.94 94 ILE A O 1
ATOM 742 N N . SER A 1 95 ? -15.611 -13.769 8.958 1.00 85.00 95 SER A N 1
ATOM 743 C CA . SER A 1 95 ? -17.068 -13.846 9.109 1.00 85.00 95 SER A CA 1
ATOM 744 C C . SER A 1 95 ? -17.730 -12.467 8.999 1.00 85.00 95 SER A C 1
ATOM 746 O O . SER A 1 95 ? -17.227 -11.500 9.562 1.00 85.00 95 SER A O 1
ATOM 748 N N . ASP A 1 96 ? -18.922 -12.400 8.406 1.00 82.06 96 ASP A N 1
ATOM 749 C CA . ASP A 1 96 ? -19.757 -11.184 8.312 1.00 82.06 96 ASP A CA 1
ATOM 750 C C . ASP A 1 96 ? -20.406 -10.752 9.651 1.00 82.06 96 ASP A C 1
ATOM 752 O O . ASP A 1 96 ? -21.317 -9.923 9.660 1.00 82.06 96 ASP A O 1
ATOM 756 N N . ALA A 1 97 ? -20.002 -11.365 10.768 1.00 61.06 97 ALA A N 1
ATOM 757 C CA . ALA A 1 97 ? -20.716 -11.331 12.048 1.00 61.06 97 ALA A CA 1
ATOM 758 C C . ALA A 1 97 ? -20.305 -10.156 12.943 1.00 61.06 97 ALA A C 1
ATOM 760 O O . ALA A 1 97 ? -19.088 -9.873 13.026 1.00 61.06 97 ALA A O 1
#

Secondary structure (DSSP, 8-state):
--SSPPPSS-SSHHHHHHTTSHHHHHHHHHHHHHHHS-SSS-HHHHHHHHHHHHHHTT-HHHHTT----GGG--HHHHHHHHHHHHHHHHTT-----

Mean predicted aligned error: 4.33 Å

Solvent-accessible surface area (backbone atoms only — not comparable to full-atom values): 5701 Å² total; per-residue (Å²): 130,78,94,60,85,70,37,92,36,61,89,48,76,67,38,9,64,39,23,77,40,59,68,59,31,52,55,52,50,54,50,49,56,65,64,49,46,71,65,102,54,50,30,67,46,48,48,38,33,50,19,49,53,19,61,76,66,69,38,63,79,59,32,70,85,39,76,56,63,76,93,72,53,50,73,68,37,47,52,52,35,52,49,46,53,50,36,64,75,44,72,67,70,70,77,99,119

Sequence (97 aa):
MARINESKNGETPFQRLLGYNVDVLNGWNQLGDVLEKDLNLSSHLKEQVRRTLAQSNGCEYCKAKGKPEPHLFDEKTSIAVGFAEAFLKQKGDISDA